Protein AF-A0A8R1EVG3-F1 (afdb_monomer_lite)

Organism: Caenorhabditis japonica (NCBI:txid281687)

Sequence (105 aa):
MDYSLCYGYRYNVSGRDTLLNVHFCAVSGSADCVSESYQTTQGEEFCNVFRPFLRGQNLFSFYFGLDSVSPAYKTKNGASGRIQRKNETIAAVLVLRANYCHEIC

Foldseek 3Di:
DCLFWKWKKKKAWFDQQKKKKKWKAFPDDDRDIDIDIDGHPVPDIDMDIGRCVVPDDGDIDMDIDMDGHPPQDDPPDPVSPDRIDPVRGDMDMGIFDIDGRVPRD

Radius of gyration: 16.57 Å; chains: 1; bounding box: 42×29×42 Å

Structure (mmCIF, N/CA/C/O backbone):
data_AF-A0A8R1EVG3-F1
#
_entry.id   AF-A0A8R1EVG3-F1
#
loop_
_atom_site.group_PDB
_atom_site.id
_atom_site.type_symbol
_atom_site.label_atom_id
_atom_site.label_alt_id
_atom_site.label_comp_id
_atom_site.label_asym_id
_atom_site.label_entity_id
_atom_site.label_seq_id
_atom_site.pdbx_PDB_ins_code
_atom_site.Cartn_x
_atom_site.Cartn_y
_atom_site.Cartn_z
_atom_site.occupancy
_atom_site.B_iso_or_equiv
_atom_site.auth_seq_id
_atom_site.auth_comp_id
_atom_site.auth_asym_id
_atom_si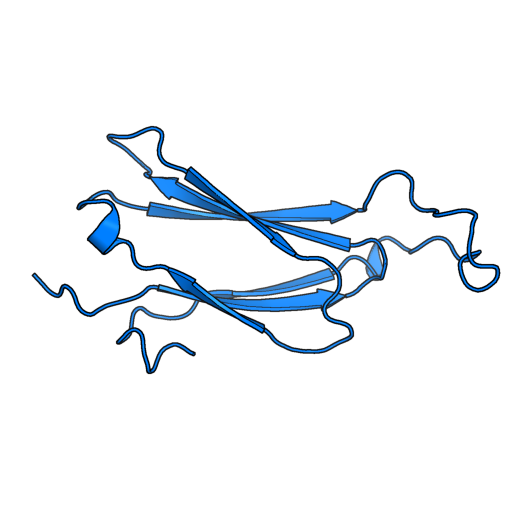te.auth_atom_id
_atom_site.pdbx_PDB_model_num
ATOM 1 N N . MET A 1 1 ? 16.403 -2.315 -21.298 1.00 44.69 1 MET A N 1
ATOM 2 C CA . MET A 1 1 ? 15.282 -1.756 -20.515 1.00 44.69 1 MET A CA 1
ATOM 3 C C . MET A 1 1 ? 14.457 -2.942 -20.064 1.00 44.69 1 MET A C 1
ATOM 5 O O . MET A 1 1 ? 13.875 -3.605 -20.912 1.00 44.69 1 MET A O 1
ATOM 9 N N . ASP A 1 2 ? 14.530 -3.288 -18.783 1.00 47.31 2 ASP A N 1
ATOM 10 C CA . ASP A 1 2 ? 13.863 -4.471 -18.236 1.00 47.31 2 ASP A CA 1
ATOM 11 C C . ASP A 1 2 ? 12.376 -4.158 -18.023 1.00 47.31 2 ASP A C 1
ATOM 13 O O . ASP A 1 2 ? 11.969 -3.624 -16.996 1.00 47.31 2 ASP A O 1
ATOM 17 N N . TYR A 1 3 ? 11.547 -4.451 -19.027 1.00 57.22 3 TYR A N 1
ATOM 18 C CA . TYR A 1 3 ? 10.080 -4.322 -18.961 1.00 57.22 3 TYR A CA 1
ATOM 19 C C . TYR A 1 3 ? 9.423 -5.433 -18.116 1.00 57.22 3 TYR A C 1
ATOM 21 O O . TYR A 1 3 ? 8.232 -5.706 -18.242 1.00 57.22 3 TYR A O 1
ATOM 29 N N . SER A 1 4 ? 10.216 -6.114 -17.294 1.00 67.62 4 SER A N 1
ATOM 30 C CA . SER A 1 4 ? 9.876 -7.356 -16.606 1.00 67.62 4 SER A CA 1
ATOM 31 C C . SER A 1 4 ? 9.808 -7.190 -15.084 1.00 67.62 4 SER A C 1
ATOM 33 O O . SER A 1 4 ? 9.206 -8.025 -14.403 1.00 67.62 4 SER A O 1
ATOM 35 N N . LEU A 1 5 ? 10.400 -6.111 -14.554 1.00 83.06 5 LEU A N 1
ATOM 36 C CA . LEU A 1 5 ? 10.523 -5.892 -13.121 1.00 83.06 5 LEU A CA 1
ATOM 37 C C . LEU A 1 5 ? 9.315 -5.131 -12.576 1.00 83.06 5 LEU A C 1
ATOM 39 O O . LEU A 1 5 ? 8.969 -4.028 -13.008 1.00 83.06 5 LEU A O 1
ATOM 43 N N . CYS A 1 6 ? 8.686 -5.755 -11.593 1.00 88.69 6 CYS A N 1
ATOM 44 C CA . CYS A 1 6 ? 7.622 -5.200 -10.789 1.00 88.69 6 CYS A CA 1
ATOM 45 C C . CYS A 1 6 ? 8.144 -4.783 -9.416 1.00 88.69 6 CYS A C 1
ATOM 47 O O . CYS A 1 6 ? 9.175 -5.256 -8.937 1.00 88.69 6 CYS A O 1
ATOM 49 N N . TYR A 1 7 ? 7.370 -3.921 -8.769 1.00 89.81 7 TYR A N 1
ATOM 50 C CA . TYR A 1 7 ? 7.535 -3.563 -7.366 1.00 89.81 7 TYR A CA 1
ATOM 51 C C . TYR A 1 7 ? 6.322 -4.056 -6.604 1.00 89.81 7 TYR A C 1
ATOM 53 O O . TYR A 1 7 ? 5.253 -4.232 -7.180 1.00 89.81 7 TYR A O 1
ATOM 61 N N . GLY A 1 8 ? 6.466 -4.289 -5.313 1.00 92.56 8 GLY A N 1
ATOM 62 C CA . GLY A 1 8 ? 5.365 -4.806 -4.530 1.00 92.56 8 GLY A CA 1
ATOM 63 C C . GLY A 1 8 ? 5.584 -4.594 -3.054 1.00 92.56 8 GLY A C 1
ATOM 64 O O . GLY A 1 8 ? 6.689 -4.283 -2.602 1.00 92.56 8 GLY A O 1
ATOM 65 N N . TYR A 1 9 ? 4.507 -4.756 -2.308 1.00 95.06 9 TYR A N 1
ATOM 66 C CA . TYR A 1 9 ? 4.555 -4.764 -0.861 1.00 95.06 9 TYR A CA 1
ATOM 67 C C . TYR A 1 9 ? 3.615 -5.832 -0.326 1.00 95.06 9 TYR A C 1
ATOM 69 O O . TYR A 1 9 ? 2.567 -6.121 -0.908 1.00 95.06 9 TYR A O 1
ATOM 77 N N . ARG A 1 10 ? 4.007 -6.396 0.812 1.00 96.12 10 ARG A N 1
ATOM 78 C CA . ARG A 1 10 ? 3.140 -7.226 1.639 1.00 96.12 10 ARG A CA 1
ATOM 79 C C . ARG A 1 10 ? 2.596 -6.395 2.773 1.00 96.12 10 ARG A C 1
ATOM 81 O O . ARG A 1 10 ? 3.293 -5.512 3.278 1.00 96.12 10 ARG A O 1
ATOM 88 N N . TYR A 1 11 ? 1.360 -6.659 3.155 1.00 96.69 11 TYR A N 1
ATOM 89 C CA . TYR A 1 11 ? 0.720 -5.913 4.217 1.00 96.69 11 TYR A CA 1
ATOM 90 C C . TYR A 1 11 ? -0.241 -6.770 5.031 1.00 96.69 11 TYR A C 1
ATOM 92 O O . TYR A 1 11 ? -0.852 -7.720 4.543 1.00 96.69 11 TYR A O 1
ATOM 100 N N . ASN A 1 12 ? -0.381 -6.381 6.291 1.00 96.00 12 ASN A N 1
ATOM 101 C CA . ASN A 1 12 ? -1.374 -6.893 7.219 1.00 96.00 12 ASN A CA 1
ATOM 102 C C . ASN A 1 12 ? -1.968 -5.713 7.987 1.00 96.00 12 ASN A C 1
ATOM 104 O O . ASN A 1 12 ? -1.225 -4.841 8.443 1.00 96.00 12 ASN A O 1
ATOM 108 N N . VAL A 1 13 ? -3.293 -5.688 8.131 1.00 95.12 13 VAL A N 1
ATOM 109 C CA . VAL A 1 13 ? -4.016 -4.604 8.802 1.00 95.12 13 VAL A CA 1
ATOM 110 C C . VAL A 1 13 ? -4.842 -5.166 9.950 1.00 95.12 13 VAL A C 1
ATOM 112 O O . VAL A 1 13 ? -5.811 -5.908 9.763 1.00 95.12 13 VAL A O 1
ATOM 115 N N . SER A 1 14 ? -4.481 -4.748 11.154 1.00 91.56 14 SER A N 1
ATOM 116 C CA . SER A 1 14 ? -5.171 -5.071 12.395 1.00 91.56 14 SER A CA 1
ATOM 117 C C . SER A 1 14 ? -6.073 -3.923 12.844 1.00 91.56 14 SER A C 1
ATOM 119 O O . SER A 1 14 ? -5.828 -2.751 12.546 1.00 91.56 14 SER A O 1
ATOM 121 N N . GLY A 1 15 ? -7.130 -4.283 13.571 1.00 88.06 15 GLY A N 1
ATOM 122 C CA . GLY A 1 15 ? -8.174 -3.362 14.009 1.00 88.06 15 GLY A CA 1
ATOM 123 C C . GLY A 1 15 ? -9.313 -3.280 12.995 1.00 88.06 15 GLY A C 1
ATOM 124 O O . GLY A 1 15 ? -9.103 -2.962 11.829 1.00 88.06 15 GLY A O 1
ATOM 125 N N . ARG A 1 16 ? -10.531 -3.577 13.455 1.00 85.12 16 ARG A N 1
ATOM 126 C CA . ARG A 1 16 ? -11.770 -3.603 12.664 1.00 85.12 16 ARG A CA 1
ATOM 127 C C . ARG A 1 16 ? -12.001 -2.323 11.861 1.00 85.12 16 ARG A C 1
ATOM 129 O O . ARG A 1 16 ? -12.426 -2.390 10.714 1.00 85.12 16 ARG A O 1
ATOM 136 N N . ASP A 1 17 ? -11.741 -1.182 12.483 1.00 85.75 17 ASP A N 1
ATOM 137 C CA . ASP A 1 17 ? -12.030 0.142 11.944 1.00 85.75 17 ASP A CA 1
ATOM 138 C C . ASP A 1 17 ? -10.743 0.813 11.426 1.00 85.75 17 ASP A C 1
ATOM 140 O O . ASP A 1 17 ? -10.638 2.034 11.416 1.00 85.75 17 ASP A O 1
ATOM 144 N N . THR A 1 18 ? -9.746 0.022 11.020 1.00 89.50 18 THR A N 1
ATOM 145 C CA . THR A 1 18 ? -8.472 0.499 10.465 1.00 89.50 18 THR A CA 1
ATOM 146 C C . THR A 1 18 ? -8.510 0.530 8.939 1.00 89.50 18 THR A C 1
ATOM 148 O O . THR A 1 18 ? -8.987 -0.413 8.303 1.00 89.50 18 THR A O 1
ATOM 151 N N . LEU A 1 19 ? -7.962 1.596 8.358 1.00 92.81 19 LEU A N 1
ATOM 152 C CA . LEU A 1 19 ? -7.778 1.769 6.923 1.00 92.81 19 LEU A CA 1
ATOM 153 C C . LEU A 1 19 ? -6.301 2.064 6.625 1.00 92.81 19 LEU A C 1
ATOM 155 O O . LEU A 1 19 ? -5.747 3.048 7.112 1.00 92.81 19 LEU A O 1
ATOM 159 N N . LEU A 1 20 ? -5.672 1.218 5.815 1.00 95.12 20 LEU A N 1
ATOM 160 C CA . LEU A 1 20 ? -4.350 1.460 5.248 1.00 95.12 20 LEU A CA 1
ATOM 161 C C . LEU A 1 20 ? -4.518 2.112 3.874 1.00 95.12 20 LEU A C 1
ATOM 163 O O . LEU A 1 20 ? -5.018 1.479 2.948 1.00 95.12 20 LEU A O 1
ATOM 167 N N . ASN A 1 21 ? -4.081 3.358 3.744 1.00 95.75 21 ASN A N 1
ATOM 168 C CA . ASN A 1 21 ? -4.017 4.088 2.486 1.00 95.75 21 ASN A CA 1
ATOM 169 C C . ASN A 1 21 ? -2.615 3.953 1.892 1.00 95.75 21 ASN A C 1
ATOM 171 O O . ASN A 1 21 ? -1.620 4.229 2.561 1.00 95.75 21 ASN A O 1
ATOM 175 N N . VAL A 1 22 ? -2.529 3.532 0.636 1.00 95.19 22 VAL A N 1
ATOM 176 C CA . VAL A 1 22 ? -1.267 3.372 -0.081 1.00 95.19 22 VAL A CA 1
ATOM 177 C C . VAL A 1 22 ? -1.296 4.225 -1.331 1.00 95.19 22 VAL A C 1
ATOM 179 O O . VAL A 1 22 ? -2.175 4.067 -2.174 1.00 95.19 22 VAL A O 1
ATOM 182 N N . HIS A 1 23 ? -0.312 5.106 -1.464 1.00 92.56 23 HIS A N 1
ATOM 183 C CA . HIS A 1 23 ? -0.145 5.951 -2.634 1.00 92.56 23 HIS A CA 1
ATOM 184 C C . HIS A 1 23 ? 1.178 5.633 -3.320 1.00 92.56 23 HIS A C 1
ATOM 186 O O . HIS A 1 23 ? 2.237 5.646 -2.695 1.00 92.56 23 HIS A O 1
ATOM 192 N N . PHE A 1 24 ? 1.117 5.374 -4.619 1.00 90.31 24 PHE A N 1
ATOM 193 C CA . PHE A 1 24 ? 2.271 5.202 -5.488 1.00 90.31 24 PHE A CA 1
ATOM 194 C C . PHE A 1 24 ? 2.304 6.358 -6.482 1.00 90.31 24 PHE A C 1
ATOM 196 O O . PHE A 1 24 ? 1.514 6.395 -7.428 1.00 90.31 24 PHE A O 1
ATOM 203 N N . CYS A 1 25 ? 3.184 7.323 -6.230 1.00 87.62 25 CYS A N 1
ATOM 204 C CA . CYS A 1 25 ? 3.209 8.606 -6.926 1.00 87.62 25 CYS A CA 1
ATOM 205 C C . CYS A 1 25 ? 4.533 8.831 -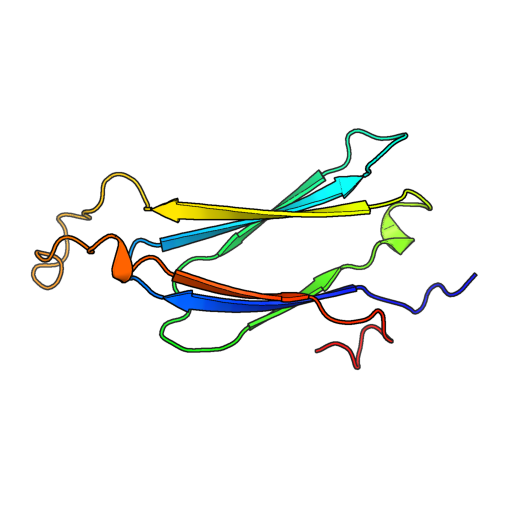7.646 1.00 87.62 25 CYS A C 1
ATOM 207 O O . CYS A 1 25 ? 5.592 8.486 -7.114 1.00 87.62 25 CYS A O 1
ATOM 209 N N . ALA A 1 26 ? 4.480 9.440 -8.831 1.00 85.62 26 ALA A N 1
ATOM 210 C CA . ALA A 1 26 ? 5.673 9.945 -9.498 1.00 85.62 26 ALA A CA 1
ATOM 211 C C . ALA A 1 26 ? 6.289 11.101 -8.684 1.00 85.62 26 ALA A C 1
ATOM 213 O O . ALA A 1 26 ? 5.592 12.012 -8.246 1.00 85.62 26 ALA A O 1
ATOM 214 N N . VAL A 1 27 ? 7.605 11.061 -8.479 1.00 81.69 27 VAL A N 1
ATOM 215 C CA . VAL A 1 27 ? 8.373 12.063 -7.718 1.00 81.69 27 VAL A CA 1
ATOM 216 C C . VAL A 1 27 ? 8.590 13.334 -8.543 1.00 81.69 27 VAL A C 1
ATOM 218 O O . VAL A 1 27 ? 8.671 14.431 -7.996 1.00 81.69 27 VAL A O 1
ATOM 221 N N . SER A 1 28 ? 8.685 13.203 -9.866 1.00 72.75 28 SER A N 1
ATOM 222 C CA . SER A 1 28 ? 8.835 14.325 -10.789 1.00 72.75 28 SER A CA 1
ATOM 223 C C . SER A 1 28 ? 8.227 14.007 -12.157 1.00 72.75 28 SER A C 1
ATOM 225 O O . SER A 1 28 ? 8.074 12.847 -12.538 1.00 72.75 28 SER A O 1
ATOM 227 N N . GLY A 1 29 ? 7.860 15.054 -12.902 1.00 61.06 29 GLY A N 1
ATOM 228 C CA . GLY A 1 29 ? 7.472 14.958 -14.315 1.00 61.06 29 GLY A CA 1
ATOM 229 C C . GLY A 1 29 ? 6.001 14.639 -14.609 1.00 61.06 29 GLY A C 1
ATOM 230 O O . GLY A 1 29 ? 5.544 14.947 -15.705 1.00 61.06 29 GLY A O 1
ATOM 231 N N . SER A 1 30 ? 5.230 14.094 -13.663 1.00 64.88 30 SER A N 1
ATOM 232 C CA . SER A 1 30 ? 3.781 13.871 -13.825 1.00 64.88 30 SER A CA 1
ATOM 233 C C . SER A 1 30 ? 3.044 13.956 -12.486 1.00 64.88 30 SER A C 1
ATOM 235 O O . SER A 1 30 ? 3.637 13.703 -11.441 1.00 64.88 30 SER A O 1
ATOM 237 N N . ALA A 1 31 ? 1.753 14.299 -12.516 1.00 65.38 31 ALA A N 1
ATOM 238 C CA . ALA A 1 31 ? 0.867 14.268 -11.346 1.00 65.38 31 ALA A CA 1
ATOM 239 C C . ALA A 1 31 ? 0.256 12.868 -11.107 1.00 65.38 31 ALA A C 1
ATOM 241 O O . ALA A 1 31 ? -0.757 12.734 -10.419 1.00 65.38 31 ALA A O 1
ATOM 242 N N . ASP A 1 32 ? 0.842 11.827 -11.703 1.00 73.50 32 ASP A N 1
ATOM 243 C CA . ASP A 1 32 ? 0.276 10.485 -11.688 1.00 73.50 32 ASP A CA 1
ATOM 244 C C . ASP A 1 32 ? 0.524 9.814 -10.333 1.00 73.50 32 ASP A C 1
ATOM 246 O O . ASP A 1 32 ? 1.640 9.409 -9.995 1.00 73.50 32 ASP A O 1
ATOM 250 N N . CYS A 1 33 ? -0.560 9.665 -9.575 1.00 84.69 33 CYS A N 1
ATOM 251 C CA . CYS A 1 33 ? -0.624 8.912 -8.331 1.00 84.69 33 CYS A CA 1
ATOM 252 C C . CYS A 1 33 ? -1.660 7.794 -8.453 1.00 84.69 33 CYS A C 1
ATOM 254 O O . CYS A 1 33 ? -2.807 8.027 -8.837 1.00 84.69 33 CYS A O 1
ATOM 256 N N . VAL A 1 34 ? -1.276 6.579 -8.076 1.00 87.31 34 VAL A N 1
ATOM 257 C CA . VAL A 1 34 ? -2.212 5.473 -7.848 1.00 87.31 34 VAL A CA 1
ATOM 258 C C . VAL A 1 34 ? -2.469 5.386 -6.360 1.00 87.31 34 VAL A C 1
ATOM 260 O O . VAL A 1 34 ? -1.518 5.311 -5.590 1.00 87.31 34 VAL A O 1
ATOM 263 N N . SER A 1 35 ? -3.737 5.409 -5.967 1.00 91.12 35 SER A N 1
ATOM 264 C CA . SER A 1 35 ? -4.137 5.306 -4.566 1.00 91.12 35 SER A CA 1
ATOM 265 C C . SER A 1 35 ? -4.989 4.064 -4.368 1.00 91.12 35 SER A C 1
ATOM 267 O O . SER A 1 35 ? -5.935 3.843 -5.122 1.00 91.12 35 SER A O 1
ATOM 269 N N . GLU A 1 36 ? -4.668 3.286 -3.346 1.00 92.81 36 GLU A N 1
ATOM 270 C CA . GLU A 1 36 ? -5.426 2.112 -2.927 1.00 92.81 36 GLU A CA 1
ATOM 271 C C . GLU A 1 36 ? -5.676 2.180 -1.421 1.00 92.81 36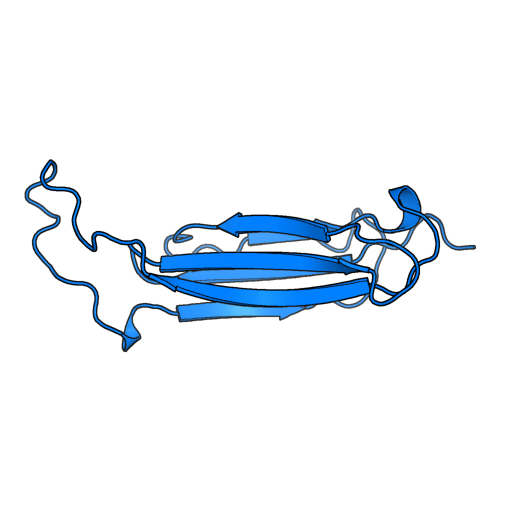 GLU A C 1
ATOM 273 O O . GLU A 1 36 ? -4.847 2.688 -0.666 1.00 92.81 36 GLU A O 1
ATOM 278 N N . SER A 1 37 ? -6.822 1.666 -0.981 1.00 93.94 37 SER A N 1
ATOM 279 C CA . SER A 1 37 ? -7.214 1.678 0.427 1.00 93.94 37 SER A CA 1
ATOM 280 C C . SER A 1 37 ? -7.633 0.281 0.863 1.00 93.94 37 SER A C 1
ATOM 282 O O . SER A 1 37 ? -8.522 -0.325 0.263 1.00 93.94 37 SER A O 1
ATOM 284 N N . TYR A 1 38 ? -7.026 -0.208 1.941 1.00 93.88 38 TYR A N 1
ATOM 285 C CA . TYR A 1 38 ? -7.229 -1.552 2.470 1.00 93.88 38 TYR A CA 1
ATOM 286 C C . TYR A 1 38 ? -7.831 -1.506 3.866 1.00 93.88 38 TYR A C 1
ATOM 288 O O . TYR A 1 38 ? -7.344 -0.794 4.741 1.00 93.88 38 TYR A O 1
ATOM 296 N N . GLN A 1 39 ? -8.891 -2.281 4.076 1.00 91.50 39 GLN A N 1
ATOM 297 C CA . GLN A 1 39 ? -9.481 -2.483 5.400 1.00 91.50 39 GLN A CA 1
ATOM 298 C C . GLN A 1 39 ? -8.731 -3.578 6.167 1.00 91.50 39 GLN A C 1
ATOM 300 O O . GLN A 1 39 ? -7.748 -4.136 5.677 1.00 91.50 39 GLN A O 1
ATOM 305 N N . THR A 1 40 ? -9.199 -3.886 7.379 1.00 89.75 40 THR A N 1
ATOM 306 C CA . THR A 1 40 ? -8.654 -4.981 8.184 1.00 89.75 40 THR A CA 1
ATOM 307 C C . THR A 1 40 ? -8.528 -6.280 7.391 1.00 89.75 40 THR A C 1
ATOM 309 O O . THR A 1 40 ? -9.453 -6.699 6.696 1.00 89.75 40 THR A O 1
ATOM 312 N N . THR A 1 41 ? -7.382 -6.936 7.543 1.00 91.25 41 THR A N 1
ATOM 313 C CA . THR A 1 41 ? -7.076 -8.212 6.893 1.00 91.25 41 THR A CA 1
ATOM 314 C C . THR A 1 41 ? -7.387 -9.405 7.794 1.00 91.25 41 THR A C 1
ATOM 316 O O . THR A 1 41 ? -7.084 -10.534 7.440 1.00 91.25 41 THR A O 1
ATOM 319 N N . GLN A 1 42 ? -7.959 -9.176 8.985 1.00 88.25 42 GLN A N 1
ATOM 320 C CA . GLN A 1 42 ? -8.275 -10.218 9.976 1.00 88.25 42 GLN A CA 1
ATOM 321 C C . GLN A 1 42 ? -7.086 -11.127 10.343 1.00 88.25 42 GLN A C 1
ATOM 323 O O . GLN A 1 42 ? -7.271 -12.270 10.750 1.00 88.25 42 GLN A O 1
ATOM 328 N N . GLY A 1 43 ? -5.859 -10.610 10.242 1.00 86.75 43 GLY A N 1
ATOM 329 C CA . GLY A 1 43 ? -4.645 -11.378 10.519 1.00 86.75 43 GLY A CA 1
ATOM 330 C C . GLY A 1 43 ? -4.012 -12.028 9.286 1.00 86.75 43 GLY A C 1
ATOM 331 O O . GLY A 1 43 ? -2.892 -12.515 9.395 1.00 86.75 43 GLY A O 1
ATOM 332 N N . GLU A 1 44 ? -4.642 -11.960 8.113 1.00 94.19 44 GLU A N 1
ATOM 333 C CA . GLU A 1 44 ? -4.061 -12.454 6.862 1.00 94.19 44 GLU A CA 1
ATOM 334 C C . GLU A 1 44 ? -3.043 -11.466 6.273 1.00 94.19 44 GLU A C 1
ATOM 336 O O . GLU A 1 44 ? -3.163 -10.243 6.424 1.00 94.19 44 GLU A O 1
ATOM 341 N N . GLU A 1 45 ? -2.007 -12.002 5.628 1.00 95.12 45 GLU A N 1
ATOM 342 C CA . GLU A 1 45 ? -1.046 -11.232 4.837 1.00 95.12 45 GLU A CA 1
ATOM 343 C C . GLU A 1 45 ? -1.520 -11.187 3.384 1.00 95.12 45 GLU A C 1
ATOM 345 O O . GLU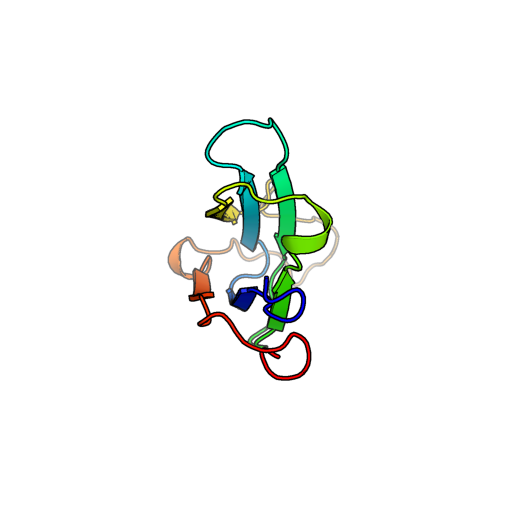 A 1 45 ? -1.807 -12.220 2.781 1.00 95.12 45 GLU A O 1
ATOM 350 N N . PHE A 1 46 ? -1.554 -9.988 2.814 1.00 96.06 46 PHE A N 1
ATOM 351 C CA . PHE A 1 46 ? -1.849 -9.767 1.404 1.00 96.06 46 PHE A CA 1
ATOM 352 C C . PHE A 1 46 ? -0.630 -9.187 0.693 1.00 96.06 46 PHE A C 1
ATOM 354 O O . PHE A 1 46 ? 0.229 -8.560 1.314 1.00 96.06 46 PHE A O 1
ATOM 361 N N . CYS A 1 47 ? -0.559 -9.386 -0.622 1.00 94.69 47 CYS A N 1
ATOM 362 C CA . CYS A 1 47 ? 0.557 -8.947 -1.451 1.00 94.69 47 CYS A CA 1
ATOM 363 C C . CYS A 1 47 ? 0.035 -8.184 -2.669 1.00 94.69 47 CYS A C 1
ATOM 365 O O . CYS A 1 47 ? -0.819 -8.694 -3.393 1.00 94.69 47 CYS A O 1
ATOM 367 N N . ASN A 1 48 ? 0.553 -6.974 -2.892 1.00 93.62 48 ASN A N 1
ATOM 368 C CA . ASN A 1 48 ? 0.184 -6.131 -4.029 1.00 93.62 48 ASN A CA 1
ATOM 369 C C . ASN A 1 48 ? 1.366 -5.871 -4.950 1.00 93.62 48 ASN A C 1
ATOM 371 O O . ASN A 1 48 ? 2.493 -5.665 -4.495 1.00 93.62 48 ASN A O 1
ATOM 375 N N . VAL A 1 49 ? 1.074 -5.830 -6.252 1.00 92.06 49 VAL A N 1
ATOM 376 C CA . VAL A 1 49 ? 2.064 -5.714 -7.326 1.00 92.06 49 VAL A CA 1
ATOM 377 C C . VAL A 1 49 ? 1.809 -4.476 -8.174 1.00 92.06 49 VAL A C 1
ATOM 379 O O . VAL A 1 49 ? 0.731 -4.287 -8.731 1.00 92.06 49 VAL A O 1
ATOM 382 N N . PHE A 1 50 ? 2.856 -3.681 -8.355 1.00 88.44 50 PHE A N 1
ATOM 383 C CA . PHE A 1 50 ? 2.892 -2.469 -9.158 1.00 88.44 50 PHE A CA 1
ATOM 384 C C . PHE A 1 50 ? 3.768 -2.683 -10.387 1.00 88.44 50 PHE A C 1
ATOM 386 O O . PHE A 1 50 ? 4.913 -3.132 -10.301 1.00 88.44 50 PHE A O 1
ATOM 393 N N . ARG A 1 51 ? 3.213 -2.313 -11.543 1.00 87.12 51 ARG A N 1
ATOM 394 C CA . ARG A 1 51 ? 3.837 -2.405 -12.869 1.00 87.12 51 ARG A CA 1
ATOM 395 C C . ARG A 1 51 ? 4.179 -0.996 -13.372 1.00 87.12 51 ARG A C 1
ATOM 397 O O . ARG A 1 51 ? 3.406 -0.439 -14.155 1.00 87.12 51 ARG A O 1
ATOM 404 N N . PRO A 1 52 ? 5.288 -0.380 -12.922 1.00 79.12 52 PRO A N 1
ATOM 405 C CA . PRO A 1 52 ? 5.595 1.016 -13.248 1.00 79.12 52 PRO A CA 1
ATOM 406 C C . PRO A 1 52 ? 5.864 1.234 -14.738 1.00 79.12 52 PRO A C 1
ATOM 408 O O . PRO A 1 52 ? 5.563 2.301 -15.258 1.00 79.12 52 PRO A O 1
ATOM 411 N N . PHE A 1 53 ? 6.345 0.211 -15.450 1.00 74.44 53 PHE A N 1
ATOM 412 C CA . PHE A 1 53 ? 6.618 0.275 -16.887 1.00 74.44 53 PHE A CA 1
ATOM 413 C C . PHE A 1 53 ? 5.377 0.569 -17.747 1.00 74.44 53 PHE A C 1
ATOM 415 O O . PHE A 1 53 ? 5.519 1.067 -18.860 1.00 74.44 53 PHE A O 1
ATOM 422 N N . LEU A 1 54 ? 4.162 0.326 -17.238 1.00 76.00 54 LEU A N 1
ATOM 423 C CA . LEU A 1 54 ? 2.921 0.736 -17.909 1.00 76.00 54 LEU A CA 1
ATOM 424 C C . LEU A 1 54 ? 2.683 2.256 -17.855 1.00 76.00 54 LEU A C 1
ATOM 426 O O . LEU A 1 54 ? 1.768 2.748 -18.506 1.00 76.00 54 LEU A O 1
ATOM 430 N N . ARG A 1 55 ? 3.472 2.997 -17.065 1.00 73.62 55 ARG A N 1
ATOM 431 C CA . ARG A 1 55 ? 3.278 4.423 -16.759 1.00 73.62 55 ARG A CA 1
ATOM 432 C C . ARG A 1 55 ? 4.516 5.287 -17.035 1.00 73.62 55 ARG A C 1
ATOM 434 O O . ARG A 1 55 ? 4.635 6.389 -16.511 1.00 73.62 55 ARG A O 1
ATOM 441 N N . GLY A 1 56 ? 5.432 4.800 -17.872 1.00 72.38 56 GLY A N 1
ATOM 442 C CA . GLY A 1 56 ? 6.629 5.534 -18.288 1.00 72.38 56 GLY A CA 1
ATOM 443 C C . GLY A 1 56 ? 7.852 5.312 -17.391 1.00 72.38 56 GLY A C 1
ATOM 444 O O . GLY A 1 56 ? 7.929 4.339 -16.646 1.00 72.38 56 GLY A O 1
ATOM 445 N N . GLN A 1 57 ? 8.844 6.199 -17.510 1.00 70.56 57 GLN A N 1
ATOM 446 C CA . GLN A 1 57 ? 10.161 6.094 -16.855 1.00 70.56 57 GLN A CA 1
ATOM 447 C C . GLN A 1 57 ? 10.339 7.119 -15.726 1.00 70.56 57 GLN A C 1
ATOM 449 O O . GLN A 1 57 ? 11.408 7.703 -15.563 1.00 70.56 57 GLN A O 1
ATOM 454 N N . ASN A 1 58 ? 9.281 7.373 -14.958 1.00 74.44 58 ASN A N 1
ATOM 455 C CA . ASN A 1 58 ? 9.360 8.296 -13.832 1.00 74.44 58 ASN A CA 1
ATOM 456 C C . ASN A 1 58 ? 9.955 7.598 -12.604 1.00 74.44 58 ASN A C 1
ATOM 458 O O . ASN A 1 58 ? 9.797 6.392 -12.410 1.00 74.44 58 ASN A O 1
ATOM 462 N N . LEU A 1 59 ? 10.623 8.370 -11.748 1.00 79.50 59 LEU A N 1
ATOM 463 C CA . LEU A 1 59 ? 10.924 7.923 -10.392 1.00 79.50 59 LEU A CA 1
ATOM 464 C C . LEU A 1 59 ? 9.617 7.912 -9.604 1.00 79.50 59 LEU A C 1
ATOM 466 O O . LEU A 1 59 ? 8.886 8.898 -9.637 1.00 79.50 59 LEU A O 1
ATOM 470 N N . PHE A 1 60 ? 9.332 6.825 -8.893 1.00 83.19 60 PHE A N 1
ATOM 471 C CA . PHE A 1 60 ? 8.127 6.693 -8.077 1.00 83.19 60 PHE A CA 1
ATOM 472 C C . PHE A 1 60 ? 8.476 6.534 -6.597 1.00 83.19 60 PHE A C 1
ATOM 474 O O . PHE A 1 60 ? 9.563 6.076 -6.247 1.00 83.19 60 PHE A O 1
ATOM 481 N N . SER A 1 61 ? 7.548 6.909 -5.722 1.00 88.38 61 SER A N 1
ATOM 482 C CA . SER A 1 61 ? 7.650 6.728 -4.273 1.00 88.38 61 SER A CA 1
ATOM 483 C C . SER A 1 61 ? 6.357 6.160 -3.699 1.00 88.38 61 SER A C 1
ATOM 485 O O . SER A 1 61 ? 5.261 6.508 -4.146 1.00 88.38 61 SER A O 1
ATOM 487 N N . PHE A 1 62 ? 6.509 5.278 -2.708 1.00 91.56 62 PHE A N 1
ATOM 488 C CA . PHE A 1 62 ? 5.404 4.752 -1.916 1.00 91.56 62 PHE A CA 1
ATOM 489 C C . PHE A 1 62 ? 5.167 5.632 -0.691 1.00 91.56 62 PHE A C 1
ATOM 491 O O . PHE A 1 62 ? 6.099 5.928 0.057 1.00 91.56 62 PHE A O 1
ATOM 498 N N . TYR A 1 63 ? 3.908 5.979 -0.456 1.00 93.44 63 TYR A N 1
ATOM 499 C CA . TYR A 1 63 ? 3.441 6.643 0.753 1.00 93.44 63 TYR A CA 1
ATOM 500 C C . TYR A 1 63 ? 2.385 5.762 1.409 1.00 93.44 63 TYR A C 1
ATOM 502 O O . TYR A 1 63 ? 1.423 5.356 0.760 1.00 93.44 63 TYR A O 1
ATOM 510 N N . PHE A 1 64 ? 2.568 5.477 2.695 1.00 95.31 64 PHE A N 1
ATOM 511 C CA . PHE A 1 64 ? 1.653 4.660 3.485 1.00 95.31 64 PHE A CA 1
ATOM 512 C C . PHE A 1 64 ? 1.034 5.532 4.577 1.00 95.31 64 PHE A C 1
ATOM 514 O O . PHE A 1 64 ? 1.750 6.088 5.410 1.00 95.31 64 PHE A O 1
ATOM 521 N N . GLY A 1 65 ? -0.288 5.668 4.553 1.00 94.50 65 GLY A N 1
ATOM 522 C CA . GLY A 1 65 ? -1.087 6.355 5.561 1.00 94.50 65 GLY A CA 1
ATOM 523 C C . GLY A 1 65 ? -1.922 5.352 6.345 1.00 94.50 65 GLY A C 1
ATOM 524 O O . GLY A 1 65 ? -2.469 4.414 5.769 1.00 94.50 65 GLY A O 1
ATOM 525 N N . LEU A 1 66 ? -2.017 5.537 7.657 1.00 92.94 66 LEU A N 1
ATOM 526 C CA . LEU A 1 66 ? -2.833 4.692 8.519 1.00 92.94 66 LEU A CA 1
ATOM 527 C C . LEU A 1 66 ? -3.884 5.548 9.209 1.00 92.94 66 LEU A C 1
ATOM 529 O O . LEU A 1 66 ? -3.550 6.404 10.027 1.00 92.94 66 LEU A O 1
ATOM 533 N N . ASP A 1 67 ? -5.143 5.268 8.903 1.00 89.38 67 ASP A N 1
ATOM 534 C CA . ASP A 1 67 ? -6.287 6.009 9.410 1.00 89.38 67 ASP A CA 1
ATOM 535 C C . ASP A 1 67 ? -7.260 5.079 10.139 1.00 89.38 67 ASP A C 1
ATOM 537 O O . ASP A 1 67 ? -7.318 3.870 9.907 1.00 89.38 67 ASP A O 1
ATOM 541 N N . SER A 1 68 ? -8.060 5.657 11.030 1.00 85.19 68 SER A N 1
ATOM 542 C CA . SER A 1 68 ? -9.232 4.993 11.597 1.00 85.19 68 SER A CA 1
ATOM 543 C C . SER A 1 68 ? -10.491 5.463 10.875 1.00 85.19 68 SER A C 1
ATOM 545 O O . SER A 1 68 ? -10.698 6.670 10.726 1.00 85.19 68 SER A O 1
ATOM 547 N N . VAL A 1 69 ? -11.362 4.537 10.482 1.00 77.62 69 VAL A N 1
ATOM 548 C CA . VAL A 1 69 ? -12.645 4.840 9.843 1.00 77.62 69 VAL A CA 1
ATOM 549 C C . VAL A 1 69 ? -13.496 5.708 10.776 1.00 77.62 69 VAL A C 1
ATOM 551 O O . VAL A 1 69 ? -13.704 5.379 11.944 1.00 77.62 69 VAL A O 1
ATOM 554 N N . SER A 1 70 ? -14.008 6.818 10.241 1.00 66.12 70 SER A N 1
ATOM 555 C CA . SER A 1 70 ? -14.947 7.709 10.926 1.00 66.12 70 SER A CA 1
ATOM 556 C C . SER A 1 70 ? -16.325 7.637 10.252 1.00 66.12 70 SER A C 1
ATOM 558 O O . SER A 1 70 ? -16.395 7.782 9.030 1.00 66.12 70 SER A O 1
ATOM 560 N N . PRO A 1 71 ? -17.428 7.423 10.994 1.00 64.00 71 PRO A N 1
ATOM 561 C CA . PRO A 1 71 ? -17.497 7.241 12.444 1.00 64.00 71 PRO A CA 1
ATOM 562 C C . PRO A 1 71 ? -16.965 5.867 12.877 1.00 64.00 71 PRO A C 1
ATOM 564 O O . PRO A 1 71 ? -17.159 4.874 12.180 1.00 64.00 71 PRO A O 1
ATOM 567 N N . ALA A 1 72 ? -16.383 5.792 14.078 1.00 57.12 72 ALA A N 1
ATOM 568 C CA . ALA A 1 72 ? -15.837 4.561 14.672 1.00 57.12 72 ALA A CA 1
ATOM 569 C C . ALA A 1 72 ? -16.902 3.484 15.011 1.00 57.12 72 ALA A C 1
ATOM 571 O O . ALA A 1 72 ? -16.639 2.556 15.775 1.00 57.12 72 ALA A O 1
ATOM 572 N N . TYR A 1 73 ? -18.137 3.629 14.514 1.00 56.88 73 TYR A N 1
ATOM 573 C CA . TYR A 1 73 ? -19.266 2.767 14.841 1.00 56.88 73 TYR A CA 1
ATOM 574 C C . TYR A 1 73 ? -20.280 2.679 13.692 1.00 56.88 73 TYR A C 1
ATOM 576 O O . TYR A 1 73 ? -20.801 3.692 13.225 1.00 56.88 73 TYR A O 1
ATOM 584 N N . LYS A 1 74 ? -20.632 1.449 13.291 1.00 54.25 74 LYS A N 1
ATOM 585 C CA . LYS A 1 74 ? -21.842 1.157 12.507 1.00 54.25 74 LYS A CA 1
ATOM 586 C C . LYS A 1 74 ? -22.894 0.578 13.458 1.00 54.25 74 LYS A C 1
ATOM 588 O O . LYS A 1 74 ? -22.799 -0.573 13.867 1.00 54.25 74 LYS A O 1
ATOM 593 N N . THR A 1 75 ? -23.926 1.363 13.761 1.00 53.66 75 THR A N 1
ATOM 594 C CA . THR A 1 75 ? -25.053 1.073 14.679 1.00 53.66 75 THR A CA 1
ATOM 595 C C . THR A 1 75 ? -25.847 -0.211 14.413 1.00 53.66 75 THR A C 1
ATOM 597 O O . THR A 1 75 ? -26.723 -0.540 15.206 1.00 53.66 75 THR A O 1
ATOM 600 N N . LYS A 1 76 ? -25.588 -0.953 13.328 1.00 50.69 76 LYS A N 1
ATOM 601 C CA . LYS A 1 76 ? -26.449 -2.064 12.890 1.00 50.69 76 LYS A CA 1
ATOM 602 C C . LYS A 1 76 ? -26.090 -3.456 13.424 1.00 50.69 76 LYS A C 1
ATOM 604 O O . LYS A 1 76 ? -26.909 -4.348 13.258 1.00 50.69 76 LYS A O 1
ATOM 609 N N . A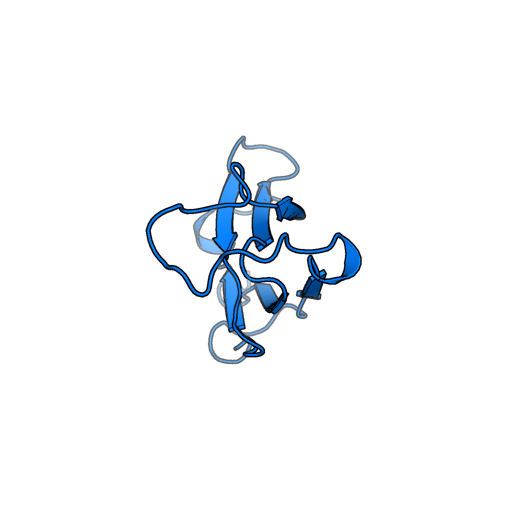SN A 1 77 ? -24.949 -3.655 14.092 1.00 53.59 77 ASN A N 1
ATOM 610 C CA . ASN A 1 77 ? -24.576 -4.963 14.656 1.00 53.59 77 ASN A CA 1
ATOM 611 C C . A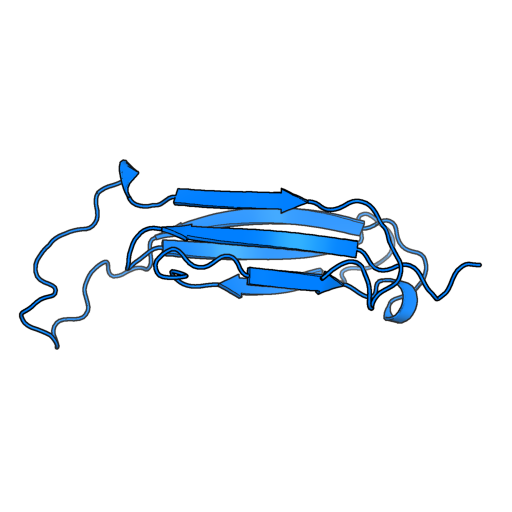SN A 1 77 ? -24.298 -4.861 16.163 1.00 53.59 77 ASN A C 1
ATOM 613 O O . ASN A 1 77 ? -23.316 -4.253 16.571 1.00 53.59 77 ASN A O 1
ATOM 617 N N . GLY A 1 78 ? -25.124 -5.501 16.999 1.00 49.53 78 GLY A N 1
ATOM 618 C CA . GLY A 1 78 ? -25.013 -5.469 18.469 1.00 49.53 78 GLY A CA 1
ATOM 619 C C . GLY A 1 78 ? -23.697 -6.015 19.048 1.00 49.53 78 GLY A C 1
ATOM 620 O O . GLY A 1 78 ? -23.342 -5.685 20.173 1.00 49.53 78 GLY A O 1
ATOM 621 N N . ALA A 1 79 ? -22.914 -6.765 18.264 1.00 53.38 79 ALA A N 1
ATOM 622 C CA . ALA A 1 79 ? -21.553 -7.181 18.623 1.00 53.38 79 ALA A CA 1
ATOM 623 C C . ALA A 1 79 ? -20.501 -6.048 18.493 1.00 53.38 79 ALA A C 1
ATOM 625 O O . ALA A 1 79 ? -19.343 -6.216 18.865 1.00 53.38 79 ALA A O 1
ATOM 626 N N . SER A 1 80 ? -20.887 -4.883 17.956 1.00 52.50 80 SER A N 1
ATOM 627 C CA . SER A 1 80 ? -19.999 -3.776 17.574 1.00 52.50 80 SER A CA 1
ATOM 628 C C . SER A 1 80 ? -19.747 -2.734 18.673 1.00 52.50 80 SER A C 1
ATOM 630 O O . SER A 1 80 ? -19.005 -1.785 18.425 1.00 52.50 80 SER A O 1
ATOM 632 N N . GLY A 1 81 ? -20.334 -2.865 19.867 1.00 56.41 81 GLY A N 1
ATOM 633 C CA . GLY A 1 81 ? -20.348 -1.804 20.890 1.00 56.41 81 GLY A CA 1
ATOM 634 C C . GLY A 1 81 ? -18.990 -1.424 21.500 1.00 56.41 81 GLY A C 1
ATOM 635 O O . GLY A 1 81 ? -18.916 -0.494 22.299 1.00 56.41 81 GLY A O 1
ATOM 636 N N . ARG A 1 82 ? -17.904 -2.120 21.142 1.00 71.75 82 ARG A N 1
ATOM 637 C CA . ARG A 1 82 ? -16.557 -1.804 21.620 1.00 71.75 82 ARG A CA 1
ATOM 638 C C . ARG A 1 82 ? -15.872 -0.798 20.695 1.00 71.75 82 ARG A C 1
ATOM 640 O O . ARG A 1 82 ? -15.688 -1.067 19.507 1.00 71.75 82 ARG A O 1
ATOM 647 N N . ILE A 1 83 ? -15.459 0.327 21.278 1.00 72.25 83 ILE A N 1
ATOM 648 C CA . ILE A 1 83 ? -14.593 1.324 20.642 1.00 72.25 83 ILE A CA 1
ATOM 649 C C . ILE A 1 83 ? -13.207 0.701 20.448 1.00 72.25 83 ILE A C 1
ATOM 651 O O . ILE A 1 83 ? -12.607 0.204 21.409 1.00 72.25 83 ILE A O 1
ATOM 655 N N . GLN A 1 84 ? -12.712 0.724 19.209 1.00 76.31 84 GLN A N 1
ATOM 656 C CA . GLN A 1 84 ? -11.355 0.299 18.885 1.00 76.31 84 GLN A CA 1
ATOM 657 C C . GLN A 1 84 ? -10.343 1.213 19.579 1.00 76.31 84 GLN A C 1
ATOM 659 O O . GLN A 1 84 ? -10.440 2.441 19.525 1.00 76.31 84 GLN A O 1
ATOM 664 N N . ARG A 1 85 ? -9.362 0.616 20.255 1.00 79.62 85 ARG A N 1
ATOM 665 C CA . ARG A 1 85 ? -8.297 1.378 20.916 1.00 79.62 85 ARG A CA 1
ATOM 666 C C . ARG A 1 85 ? -7.229 1.773 19.898 1.00 79.62 85 ARG A C 1
ATOM 668 O O . ARG A 1 85 ? -7.006 1.067 18.922 1.00 79.62 85 ARG A O 1
ATOM 675 N N . LYS A 1 86 ? -6.496 2.860 20.157 1.00 76.88 86 LYS A N 1
ATOM 676 C CA . LYS A 1 86 ? -5.413 3.318 19.262 1.00 76.88 86 LYS A CA 1
ATOM 677 C C . LYS A 1 86 ? -4.339 2.252 19.010 1.00 76.88 86 LYS A C 1
ATOM 679 O O . LYS A 1 86 ? -3.797 2.193 17.920 1.00 76.88 86 LYS A O 1
ATOM 684 N N . ASN A 1 87 ? -4.058 1.402 19.997 1.00 84.31 87 ASN A N 1
ATOM 685 C CA . ASN A 1 87 ? -3.084 0.312 19.884 1.00 84.31 87 ASN A CA 1
ATOM 686 C C . ASN A 1 87 ? -3.602 -0.910 19.107 1.00 84.31 87 ASN A C 1
ATOM 688 O O . ASN A 1 87 ? -2.862 -1.865 18.927 1.00 84.31 87 ASN A O 1
ATOM 692 N N . GLU A 1 88 ? -4.863 -0.907 18.685 1.00 82.75 88 GLU A N 1
ATOM 693 C CA . GLU A 1 88 ? -5.423 -1.932 17.805 1.00 82.75 88 GLU A CA 1
ATOM 694 C C . GLU A 1 88 ? -5.374 -1.486 16.338 1.00 82.75 88 GLU A C 1
ATOM 696 O O . GLU A 1 88 ? -5.504 -2.322 15.453 1.00 82.75 88 GLU A O 1
ATOM 701 N N . THR A 1 89 ? -5.150 -0.191 16.080 1.00 88.62 89 THR A N 1
ATOM 702 C CA . THR A 1 89 ? -4.967 0.385 14.744 1.00 88.62 89 THR A CA 1
ATOM 703 C C . THR A 1 89 ? -3.518 0.206 14.308 1.00 88.62 89 THR A C 1
ATOM 705 O O . THR A 1 89 ? -2.673 1.067 14.552 1.00 88.62 89 THR A O 1
ATOM 708 N N . ILE A 1 90 ? -3.214 -0.937 13.697 1.00 92.56 90 ILE A N 1
ATOM 709 C CA . ILE A 1 90 ? -1.852 -1.290 13.286 1.00 92.56 90 ILE A CA 1
ATOM 710 C C . ILE A 1 90 ? -1.879 -1.760 11.835 1.00 92.56 90 ILE A C 1
ATOM 712 O O . ILE A 1 90 ? -2.703 -2.595 11.469 1.00 92.56 90 ILE A O 1
ATOM 716 N N . ALA A 1 91 ? -0.938 -1.272 11.032 1.00 94.69 91 ALA A N 1
ATOM 717 C CA . ALA A 1 91 ? -0.590 -1.881 9.758 1.00 94.69 91 ALA A CA 1
ATOM 718 C C . ALA A 1 91 ? 0.890 -2.263 9.764 1.00 94.69 91 ALA A C 1
ATOM 720 O O . ALA A 1 91 ? 1.749 -1.446 10.098 1.00 94.69 91 ALA A O 1
ATOM 721 N N . ALA A 1 92 ? 1.180 -3.504 9.390 1.00 95.62 92 ALA A N 1
ATOM 722 C CA . ALA A 1 92 ? 2.527 -3.947 9.074 1.00 95.62 92 ALA A CA 1
ATOM 723 C C . ALA A 1 92 ? 2.680 -3.921 7.555 1.00 95.62 92 ALA A C 1
ATOM 725 O O . ALA A 1 92 ? 1.834 -4.467 6.849 1.00 95.62 92 ALA A O 1
ATOM 726 N N . VAL A 1 93 ? 3.737 -3.280 7.060 1.00 96.38 93 VAL A N 1
ATOM 727 C CA . VAL A 1 93 ? 4.031 -3.183 5.628 1.00 96.38 93 VAL A CA 1
ATOM 728 C C . VAL A 1 93 ? 5.478 -3.591 5.394 1.00 96.38 93 VAL A C 1
ATOM 730 O O . VAL A 1 93 ? 6.388 -3.061 6.030 1.00 96.38 93 VAL A O 1
ATOM 733 N N . LEU A 1 94 ? 5.687 -4.510 4.455 1.00 95.75 94 LEU A N 1
ATOM 734 C CA . LEU A 1 94 ? 7.000 -4.936 3.994 1.00 95.75 94 LEU A CA 1
ATOM 735 C C . LEU A 1 94 ? 7.146 -4.591 2.513 1.00 95.75 94 LEU A C 1
ATOM 737 O O . LEU A 1 94 ? 6.540 -5.233 1.655 1.00 95.75 94 LEU A O 1
ATOM 741 N N . VAL A 1 95 ? 7.966 -3.584 2.213 1.00 94.19 95 VAL A N 1
ATOM 742 C CA . VAL A 1 95 ? 8.304 -3.225 0.831 1.00 94.19 95 VAL A CA 1
ATOM 743 C C . VAL A 1 95 ? 9.287 -4.252 0.280 1.00 94.19 95 VAL A C 1
ATOM 745 O O . VAL A 1 95 ? 10.337 -4.509 0.872 1.00 94.19 95 VAL A O 1
ATOM 748 N N . LEU A 1 96 ? 8.936 -4.852 -0.853 1.00 93.50 96 LEU A N 1
ATOM 749 C CA . LEU A 1 96 ? 9.719 -5.906 -1.481 1.00 93.50 96 LEU A CA 1
ATOM 750 C C . LEU A 1 96 ? 10.758 -5.318 -2.435 1.00 93.50 96 LEU A C 1
ATOM 752 O O . LEU A 1 96 ? 10.588 -4.236 -3.003 1.00 93.50 96 LEU A O 1
ATOM 756 N N . ARG A 1 97 ? 11.846 -6.064 -2.636 1.00 90.50 97 ARG A N 1
ATOM 757 C CA . ARG A 1 97 ? 12.805 -5.755 -3.699 1.00 90.50 97 ARG A CA 1
ATOM 758 C C . ARG A 1 97 ? 12.142 -5.951 -5.061 1.00 90.50 97 ARG A C 1
ATOM 760 O O . ARG A 1 97 ? 11.275 -6.808 -5.208 1.00 90.50 97 ARG A O 1
ATOM 767 N N . ALA A 1 98 ? 12.575 -5.163 -6.043 1.00 88.88 98 ALA A N 1
ATOM 768 C CA . ALA A 1 98 ? 12.119 -5.327 -7.415 1.00 88.88 98 ALA A CA 1
ATOM 769 C C . ALA A 1 98 ? 12.424 -6.751 -7.901 1.00 88.88 98 ALA A C 1
ATOM 771 O O . ALA A 1 98 ? 13.548 -7.227 -7.729 1.00 88.88 98 ALA A O 1
ATOM 772 N N . ASN A 1 99 ? 11.428 -7.419 -8.479 1.00 90.88 99 ASN A N 1
ATOM 773 C CA . ASN A 1 99 ? 11.570 -8.763 -9.035 1.00 90.88 99 ASN A CA 1
ATOM 774 C C . ASN A 1 99 ? 10.616 -8.963 -10.222 1.00 90.88 99 ASN A C 1
ATOM 776 O O . ASN A 1 99 ? 9.768 -8.106 -10.492 1.00 90.88 99 ASN A O 1
ATOM 780 N N . TYR A 1 100 ? 10.726 -10.089 -10.926 1.00 89.38 100 TYR A N 1
ATOM 781 C CA . TYR A 1 100 ? 9.759 -10.477 -11.944 1.00 89.38 100 TYR A CA 1
ATOM 782 C C . TYR A 1 100 ? 8.337 -10.481 -11.378 1.00 89.38 100 TYR A C 1
ATOM 784 O O . TYR A 1 100 ? 8.077 -10.956 -10.273 1.00 89.38 100 TYR A O 1
ATOM 792 N N . CYS A 1 101 ? 7.390 -9.964 -12.158 1.00 86.69 101 CYS A N 1
ATOM 793 C CA . CYS A 1 101 ? 6.015 -9.741 -11.702 1.00 86.69 101 CYS A CA 1
ATOM 794 C C . CYS A 1 101 ? 5.262 -10.989 -11.216 1.00 86.69 101 CYS A C 1
ATOM 796 O O . CYS A 1 101 ? 4.261 -10.832 -10.528 1.00 86.69 101 CYS A O 1
ATOM 798 N N . HIS A 1 102 ? 5.704 -12.189 -11.598 1.00 86.44 102 HIS A N 1
ATOM 799 C CA . HIS A 1 102 ? 5.111 -13.469 -11.199 1.00 86.44 102 HIS A CA 1
ATOM 800 C C . HIS A 1 102 ? 5.834 -14.139 -10.015 1.00 86.44 102 HIS A C 1
ATOM 802 O O . HIS A 1 102 ? 5.429 -15.217 -9.604 1.00 86.44 102 HIS A O 1
ATOM 808 N N . GLU A 1 103 ? 6.919 -13.537 -9.514 1.00 89.62 103 GLU A N 1
ATOM 809 C CA . GLU A 1 103 ? 7.721 -14.057 -8.394 1.00 89.62 103 GLU A CA 1
ATOM 810 C C . GLU A 1 103 ? 7.725 -13.127 -7.172 1.00 89.62 103 GLU A C 1
ATOM 812 O O . GLU A 1 103 ? 8.278 -13.458 -6.124 1.00 89.62 103 GLU A O 1
ATOM 817 N N . ILE A 1 104 ? 7.193 -11.911 -7.308 1.00 89.25 104 ILE A N 1
ATOM 818 C CA . ILE A 1 104 ? 7.190 -10.910 -6.234 1.00 89.25 104 ILE A CA 1
ATOM 819 C C . ILE A 1 104 ? 6.136 -11.227 -5.160 1.00 89.25 104 ILE A C 1
ATOM 821 O O . ILE A 1 104 ? 6.356 -11.014 -3.965 1.00 89.25 104 ILE A O 1
ATOM 825 N N . CYS A 1 105 ? 5.020 -11.778 -5.625 1.00 87.50 105 CYS A N 1
ATOM 826 C CA . CYS A 1 105 ? 3.922 -12.395 -4.910 1.00 87.50 105 CYS A CA 1
ATOM 827 C C . CYS A 1 105 ? 3.679 -13.727 -5.644 1.00 87.50 105 CYS A C 1
ATOM 829 O O . CYS A 1 105 ? 3.427 -14.721 -4.944 1.00 87.50 105 CYS A O 1
#

pLDDT: mean 82.2, std 13.93, range [44.69, 96.69]

Secondary structure (DSSP, 8-state):
--TTEEEEEEEEEESTTEEEEEEEEESSS---EEEEEE---TT--EEEEE-GGGG-S--EEEEEEEEE-SSS--TT-GGG-SPPPGGG-EEEEEEPPPEETTT--